Protein AF-A0A0F8ZH92-F1 (afdb_monomer_lite)

Secondary structure (DSSP, 8-state):
-HHHHHHHHHHHHHHHHHHHHHHHHHHHHHHHHHHHHHHHHHHHHH-TTHHHHHSSTTTS---HHHHHHHHTTGGGHHHHHHHHHH-HHHHHHHHTS-HHHHHHHHHHHHHHHHHHTTSPP-------------------PPPGGG--HHHHHHHHHHHHHHHHHHT--

Organism: NCBI:txid412755

pLDDT: mean 74.9, std 16.6, range [36.5, 93.62]

Radius of gyration: 34.04 Å; chains: 1; bounding box: 69×38×115 Å

Foldseek 3Di:
DVVVVVVVVVVVVVVVVVVVVVVVVVVVVVVLVVQVVVLQVVLCVVDVCQCVLLVPPLLDLPAVLLVVLLSVVRSCSSVLSNVSSVPSVVSVVLSPDDSVVNNVVSVVVSVVCVVCVVPPPPPPPPDDPPDDPDDDDDDPDPDPVPDDPVRVVVVVVVVVVVVVVVPPD

Structure (mmCIF, N/CA/C/O backbone):
data_AF-A0A0F8ZH92-F1
#
_entry.id   AF-A0A0F8ZH92-F1
#
loop_
_atom_site.group_PDB
_atom_site.id
_atom_site.type_symbol
_atom_site.label_atom_id
_atom_site.label_alt_id
_atom_site.label_comp_id
_atom_site.label_asym_id
_atom_site.label_entity_id
_atom_site.label_seq_id
_atom_site.pdbx_PDB_ins_code
_atom_site.Cartn_x
_atom_site.Cartn_y
_atom_site.Cartn_z
_atom_site.occupancy
_atom_site.B_iso_or_equiv
_atom_site.auth_seq_id
_atom_site.auth_comp_id
_atom_site.auth_asym_id
_atom_site.auth_atom_id
_atom_site.pdbx_PDB_model_num
ATOM 1 N N . THR A 1 1 ? 21.698 4.704 -51.070 1.00 74.00 1 THR A N 1
ATOM 2 C CA . THR A 1 1 ? 22.747 4.037 -50.263 1.00 74.00 1 THR A CA 1
ATOM 3 C C . THR A 1 1 ? 22.903 4.680 -48.894 1.00 74.00 1 THR A C 1
ATOM 5 O O . THR A 1 1 ? 22.984 3.946 -47.923 1.00 74.00 1 THR A O 1
ATOM 8 N N . GLU A 1 2 ? 22.841 6.009 -48.765 1.00 77.06 2 GLU A N 1
ATOM 9 C CA . GLU A 1 2 ? 22.907 6.699 -47.459 1.00 77.06 2 GLU A CA 1
ATOM 10 C C . GLU A 1 2 ? 21.725 6.419 -46.510 1.00 77.06 2 GLU A C 1
ATOM 12 O O . GLU A 1 2 ? 21.900 6.373 -45.295 1.00 77.06 2 GLU A O 1
ATOM 17 N N . GLU A 1 3 ? 20.521 6.211 -47.044 1.00 81.38 3 GLU A N 1
ATOM 18 C CA . GLU A 1 3 ? 19.312 5.965 -46.242 1.00 81.38 3 GLU A CA 1
ATOM 19 C C . GLU A 1 3 ? 19.344 4.609 -45.515 1.00 81.38 3 GLU A C 1
ATOM 21 O O . GLU A 1 3 ? 18.985 4.520 -44.343 1.00 81.38 3 GLU A O 1
ATOM 26 N N . TYR A 1 4 ? 19.871 3.573 -46.175 1.00 80.25 4 TYR A N 1
ATOM 27 C CA . TYR A 1 4 ? 20.037 2.236 -45.600 1.00 80.25 4 TYR A CA 1
ATOM 28 C C . TYR A 1 4 ? 21.033 2.239 -44.428 1.00 80.25 4 TYR A C 1
ATOM 30 O O . TYR A 1 4 ? 20.752 1.688 -43.368 1.00 80.25 4 TYR A O 1
ATOM 38 N N . VAL A 1 5 ? 22.159 2.946 -44.579 1.00 86.38 5 VAL A N 1
ATOM 39 C CA . VAL A 1 5 ? 23.176 3.074 -43.521 1.00 86.38 5 VAL A CA 1
ATOM 40 C C . VAL A 1 5 ? 22.614 3.812 -42.301 1.00 86.38 5 VAL A C 1
ATOM 42 O O . VAL A 1 5 ? 22.835 3.394 -41.166 1.00 86.38 5 VAL A O 1
ATOM 45 N N . LYS A 1 6 ? 21.829 4.878 -42.511 1.00 89.12 6 LYS A N 1
ATOM 46 C CA . LYS A 1 6 ? 21.139 5.583 -41.417 1.00 89.12 6 LYS A CA 1
ATOM 47 C C . LYS A 1 6 ? 20.132 4.682 -40.697 1.00 89.12 6 LYS A C 1
ATOM 49 O O . LYS A 1 6 ? 20.045 4.743 -39.472 1.00 89.12 6 LYS A O 1
ATOM 54 N N . ALA A 1 7 ? 19.402 3.843 -41.432 1.00 85.88 7 ALA A N 1
ATOM 55 C CA . ALA A 1 7 ? 18.435 2.912 -40.855 1.00 85.88 7 ALA A CA 1
ATOM 56 C C . ALA A 1 7 ? 19.104 1.827 -39.990 1.00 85.88 7 ALA A C 1
ATOM 58 O O . ALA A 1 7 ? 18.619 1.533 -38.897 1.00 85.88 7 ALA A O 1
ATOM 59 N N . GLU A 1 8 ? 20.240 1.276 -40.425 1.00 82.75 8 GLU A N 1
ATOM 60 C CA . GLU A 1 8 ? 20.977 0.248 -39.678 1.00 82.75 8 GLU A CA 1
ATOM 61 C C . GLU A 1 8 ? 21.596 0.806 -38.384 1.00 82.75 8 GLU A C 1
ATOM 63 O O . GLU A 1 8 ? 21.467 0.206 -37.313 1.00 82.75 8 GLU A O 1
ATOM 68 N N . VAL A 1 9 ? 22.164 2.017 -38.443 1.00 87.31 9 VAL A N 1
ATOM 69 C CA . VAL A 1 9 ? 22.663 2.736 -37.257 1.00 87.31 9 VAL A CA 1
ATOM 70 C C . V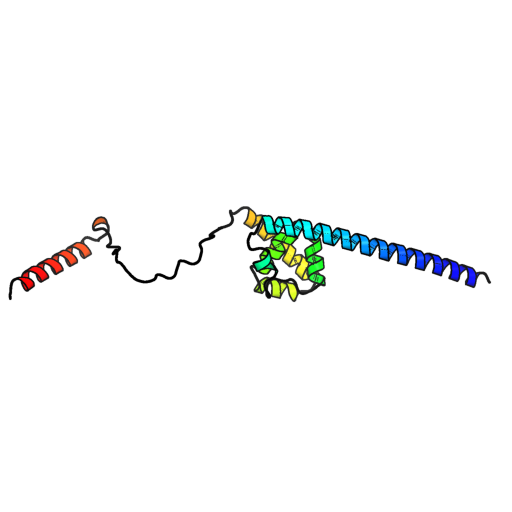AL A 1 9 ? 21.522 3.057 -36.284 1.00 87.31 9 VAL A C 1
ATOM 72 O O . VAL A 1 9 ? 21.656 2.831 -35.080 1.00 87.31 9 VAL A O 1
ATOM 75 N N . ALA A 1 10 ? 20.373 3.526 -36.782 1.00 88.75 10 ALA A N 1
ATOM 76 C CA . ALA A 1 10 ? 19.201 3.803 -35.951 1.00 88.75 10 ALA A CA 1
ATOM 77 C C . ALA A 1 10 ? 18.654 2.536 -35.268 1.00 88.75 10 ALA A C 1
ATOM 79 O O . ALA A 1 10 ? 18.293 2.580 -34.090 1.00 88.75 10 ALA A O 1
ATOM 80 N N . ALA A 1 11 ? 18.637 1.398 -35.968 1.00 86.50 11 ALA A N 1
ATOM 81 C CA . ALA A 1 11 ? 18.234 0.113 -35.400 1.00 86.50 11 ALA A CA 1
ATOM 82 C C . ALA A 1 11 ? 19.194 -0.357 -34.294 1.00 86.50 11 ALA A C 1
ATOM 84 O O . ALA A 1 11 ? 18.741 -0.819 -33.244 1.00 86.50 11 ALA A O 1
ATOM 85 N N . GLY A 1 12 ? 20.506 -0.182 -34.488 1.00 88.44 12 GLY A N 1
ATOM 86 C CA . GLY A 1 12 ? 21.520 -0.474 -33.470 1.00 88.44 12 GLY A CA 1
ATOM 87 C C . GLY A 1 12 ? 21.351 0.372 -32.204 1.00 88.44 12 GLY A C 1
ATOM 88 O O . GLY A 1 12 ? 21.352 -0.167 -31.097 1.00 88.44 12 GLY A O 1
ATOM 89 N N . ILE A 1 13 ? 21.120 1.680 -32.362 1.00 90.69 13 ILE A N 1
ATOM 90 C CA . ILE A 1 13 ? 20.853 2.601 -31.245 1.00 90.69 13 ILE A CA 1
ATOM 91 C C . ILE A 1 13 ? 19.569 2.204 -30.512 1.00 90.69 13 ILE A C 1
ATOM 93 O O . ILE A 1 13 ? 19.571 2.103 -29.286 1.00 90.69 13 ILE A O 1
ATOM 97 N N . LYS A 1 14 ? 18.483 1.925 -31.244 1.00 90.94 14 LYS A N 1
ATOM 98 C CA . LYS A 1 14 ? 17.203 1.515 -30.654 1.00 90.94 14 LYS A CA 1
ATOM 99 C C . LYS A 1 14 ? 17.348 0.235 -29.827 1.00 90.94 14 LYS A C 1
ATOM 101 O O . LYS A 1 14 ? 16.922 0.210 -28.678 1.00 90.94 14 LYS A O 1
ATOM 106 N N . LYS A 1 15 ? 18.025 -0.782 -30.369 1.00 91.75 15 LYS A N 1
ATOM 107 C CA . LYS A 1 15 ? 18.292 -2.047 -29.668 1.00 91.75 15 LYS A CA 1
ATOM 108 C C . LYS A 1 15 ? 19.146 -1.844 -28.408 1.00 91.75 15 LYS A C 1
ATOM 110 O O . LYS A 1 15 ? 18.905 -2.491 -27.391 1.00 91.75 15 LYS A O 1
ATOM 115 N N . GLY A 1 16 ? 20.122 -0.933 -28.456 1.00 88.31 16 GLY A N 1
ATOM 116 C CA . GLY A 1 16 ? 20.922 -0.547 -27.290 1.00 88.31 16 GLY A CA 1
ATOM 117 C C . GLY A 1 16 ? 20.089 0.131 -26.196 1.00 88.31 16 GLY A C 1
ATOM 118 O O . GLY A 1 16 ? 20.179 -0.250 -25.031 1.00 88.31 16 GLY A O 1
ATOM 119 N N . ILE A 1 17 ? 19.228 1.084 -26.571 1.00 88.81 17 ILE A N 1
ATOM 120 C CA . ILE A 1 17 ? 18.315 1.775 -25.645 1.00 88.81 17 ILE A CA 1
ATOM 121 C C . ILE A 1 17 ? 17.328 0.787 -25.009 1.00 88.81 17 ILE A C 1
ATOM 123 O O . ILE A 1 17 ? 17.121 0.832 -23.798 1.00 88.81 17 ILE A O 1
ATOM 127 N N . GLU A 1 18 ? 16.761 -0.133 -25.792 1.00 86.88 18 GLU A N 1
ATOM 128 C CA . GLU A 1 18 ? 15.865 -1.185 -25.294 1.00 86.88 18 GLU A CA 1
ATOM 129 C C . GLU A 1 18 ? 16.566 -2.080 -24.259 1.00 86.88 18 GLU A C 1
ATOM 131 O O . GLU A 1 18 ? 16.000 -2.356 -23.201 1.00 86.88 18 GLU A O 1
ATOM 136 N N . GLY A 1 19 ? 17.818 -2.478 -24.512 1.00 86.50 19 GLY A N 1
ATOM 137 C CA . GLY A 1 19 ? 18.622 -3.247 -23.558 1.00 86.50 19 GLY A CA 1
ATOM 138 C C . GLY A 1 19 ? 18.860 -2.501 -22.242 1.00 86.50 19 GLY A C 1
ATOM 139 O O . GLY A 1 19 ? 18.619 -3.053 -21.168 1.00 86.50 19 GLY A O 1
ATOM 140 N N . ILE A 1 20 ? 19.248 -1.223 -22.327 1.00 88.94 20 ILE A N 1
ATOM 141 C CA . ILE A 1 20 ? 19.445 -0.348 -21.159 1.00 88.94 20 ILE A CA 1
ATOM 142 C C . ILE A 1 20 ? 18.135 -0.181 -20.377 1.00 88.94 20 ILE A C 1
ATOM 144 O O . ILE A 1 20 ? 18.126 -0.213 -19.147 1.00 88.94 20 ILE A O 1
ATOM 148 N N . GLN A 1 21 ? 17.007 -0.032 -21.071 1.00 86.12 21 GLN A N 1
ATOM 149 C CA . GLN A 1 21 ? 15.700 0.121 -20.441 1.00 86.12 21 GLN A CA 1
ATOM 150 C C . GLN A 1 21 ? 15.261 -1.157 -19.712 1.00 86.12 21 GLN A C 1
ATOM 152 O O . GLN A 1 21 ? 14.754 -1.076 -18.591 1.00 86.12 21 GLN A O 1
ATOM 157 N N . ILE A 1 22 ? 15.487 -2.334 -20.305 1.00 88.81 22 ILE A N 1
ATOM 158 C CA . ILE A 1 22 ? 15.200 -3.624 -19.664 1.00 88.81 22 ILE A CA 1
ATOM 159 C C . ILE A 1 22 ? 16.057 -3.791 -18.407 1.00 88.81 22 ILE A C 1
ATOM 161 O O . ILE A 1 22 ? 15.519 -4.118 -17.349 1.00 88.81 22 ILE A O 1
ATOM 165 N N . GLU A 1 23 ? 17.361 -3.532 -18.487 1.00 86.81 23 GLU A N 1
ATOM 166 C CA . GLU A 1 23 ? 18.269 -3.656 -17.344 1.00 86.81 23 GLU A CA 1
ATOM 167 C C . GLU A 1 23 ? 17.894 -2.702 -16.205 1.00 86.81 23 GLU A C 1
ATOM 169 O O . GLU A 1 23 ? 17.714 -3.138 -15.065 1.00 86.81 23 GLU A O 1
ATOM 174 N N . ASN A 1 24 ? 17.647 -1.428 -16.525 1.00 86.50 24 ASN A N 1
ATOM 175 C CA . ASN A 1 24 ? 17.174 -0.451 -15.547 1.00 86.50 24 ASN A CA 1
ATOM 176 C C . ASN A 1 24 ? 15.839 -0.870 -14.919 1.00 86.50 24 ASN A C 1
ATOM 178 O O . ASN A 1 24 ? 15.667 -0.730 -13.709 1.00 86.50 24 ASN A O 1
ATOM 182 N N . SER A 1 25 ? 14.901 -1.419 -15.696 1.00 84.62 25 SER A N 1
ATOM 183 C CA . SER A 1 25 ? 13.603 -1.866 -15.171 1.00 84.62 25 SER A CA 1
ATOM 184 C C . SER A 1 25 ? 13.714 -3.080 -14.242 1.00 84.62 25 SER A C 1
ATOM 186 O O . SER A 1 25 ? 12.978 -3.158 -13.258 1.00 84.62 25 SER 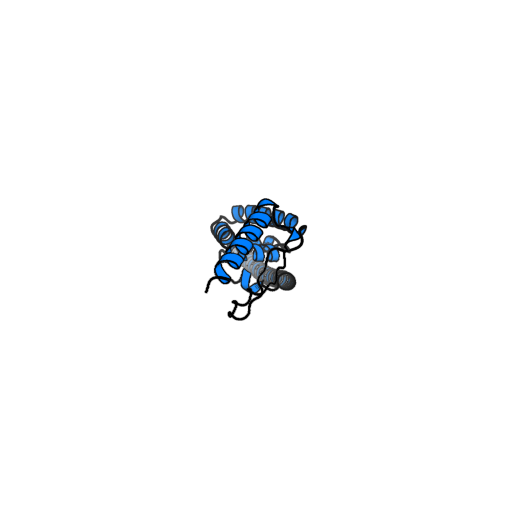A O 1
ATOM 188 N N . ARG A 1 26 ? 14.651 -4.002 -14.515 1.00 84.75 26 ARG A N 1
ATOM 189 C CA . ARG A 1 26 ? 14.935 -5.163 -13.658 1.00 84.75 26 ARG A CA 1
ATOM 190 C C . ARG A 1 26 ? 15.574 -4.734 -12.348 1.00 84.75 26 ARG A C 1
ATOM 192 O O . ARG A 1 26 ? 15.112 -5.152 -11.293 1.00 84.75 26 ARG A O 1
ATOM 199 N N . LYS A 1 27 ? 16.583 -3.864 -12.422 1.00 84.44 27 LYS A N 1
ATOM 200 C CA . LYS A 1 27 ? 17.245 -3.305 -11.241 1.00 84.44 27 LYS A CA 1
ATOM 201 C C . LYS A 1 27 ? 16.266 -2.511 -10.377 1.00 84.44 27 LYS A C 1
ATOM 203 O O . LYS A 1 27 ? 16.151 -2.756 -9.185 1.00 84.44 27 LYS A O 1
ATOM 208 N N . THR A 1 28 ? 15.461 -1.652 -11.003 1.00 82.50 28 THR A N 1
ATOM 209 C CA . THR A 1 28 ? 14.413 -0.899 -10.299 1.00 82.50 28 THR A CA 1
ATOM 210 C C . THR A 1 28 ? 13.418 -1.833 -9.606 1.00 82.50 28 THR A C 1
ATOM 212 O O . THR A 1 28 ? 13.052 -1.581 -8.464 1.00 82.50 28 THR A O 1
ATOM 215 N N . GLN A 1 29 ? 13.000 -2.927 -10.253 1.00 78.12 29 GLN A N 1
ATOM 216 C CA . GLN A 1 29 ? 12.115 -3.911 -9.623 1.00 78.12 29 GLN A CA 1
ATOM 217 C C . GLN A 1 29 ? 12.774 -4.643 -8.451 1.00 78.12 29 GLN A C 1
ATOM 219 O O . GLN A 1 29 ? 12.117 -4.818 -7.427 1.00 78.12 29 GLN A O 1
ATOM 224 N N . SER A 1 30 ? 14.044 -5.056 -8.561 1.00 79.25 30 SER A N 1
ATOM 225 C CA . SER A 1 30 ? 14.724 -5.732 -7.447 1.00 79.25 30 SER A CA 1
ATOM 226 C C . SER A 1 30 ? 14.909 -4.802 -6.254 1.00 79.25 30 SER A C 1
ATOM 228 O O . SER A 1 30 ? 14.646 -5.201 -5.124 1.00 79.25 30 SER A O 1
ATOM 230 N N . ASP A 1 31 ? 15.297 -3.551 -6.507 1.00 83.12 31 ASP A N 1
ATOM 231 C CA . ASP A 1 31 ? 15.489 -2.546 -5.461 1.00 83.12 31 ASP A CA 1
ATOM 232 C C . ASP A 1 31 ? 14.155 -2.213 -4.772 1.00 83.12 31 ASP A C 1
ATOM 234 O O . ASP A 1 31 ? 14.088 -2.114 -3.547 1.00 83.12 31 ASP A O 1
ATOM 238 N N . GLN A 1 32 ? 13.063 -2.111 -5.538 1.00 77.44 32 GLN A N 1
ATOM 239 C CA . GLN A 1 32 ? 11.715 -1.903 -4.996 1.00 77.44 32 GLN A CA 1
ATOM 240 C C . GLN A 1 32 ? 11.209 -3.101 -4.188 1.00 77.44 32 GLN A C 1
ATOM 242 O O . GLN A 1 32 ? 10.562 -2.903 -3.158 1.00 77.44 32 GLN A O 1
ATOM 247 N N . ALA A 1 33 ? 11.495 -4.330 -4.620 1.00 77.94 33 ALA A N 1
ATOM 248 C CA . ALA A 1 33 ? 11.129 -5.534 -3.880 1.00 77.94 33 ALA A CA 1
ATOM 249 C C . ALA A 1 33 ? 11.885 -5.616 -2.547 1.00 77.94 33 ALA A C 1
ATOM 251 O O . ALA A 1 33 ? 11.257 -5.795 -1.505 1.00 77.94 33 ALA A O 1
ATOM 252 N N . ALA A 1 34 ? 13.201 -5.381 -2.563 1.00 81.88 34 ALA A N 1
ATOM 253 C CA . ALA A 1 34 ? 14.019 -5.347 -1.353 1.00 81.88 34 ALA A CA 1
ATOM 254 C C . ALA A 1 34 ? 13.562 -4.242 -0.385 1.00 81.88 34 ALA A C 1
ATOM 256 O O . ALA A 1 34 ? 13.406 -4.482 0.810 1.00 81.88 34 ALA A O 1
ATOM 257 N N . ALA A 1 35 ? 13.273 -3.041 -0.897 1.00 82.06 35 ALA A N 1
ATOM 258 C CA . ALA A 1 35 ? 12.741 -1.951 -0.081 1.00 82.06 35 ALA A CA 1
ATOM 259 C C . ALA A 1 35 ? 11.369 -2.297 0.521 1.00 82.06 35 ALA A C 1
ATOM 261 O O . ALA A 1 35 ? 11.113 -1.995 1.687 1.00 82.06 35 ALA A O 1
ATOM 262 N N . SER A 1 36 ? 10.500 -2.955 -0.251 1.00 80.56 36 SER A N 1
ATOM 263 C CA . SER A 1 36 ? 9.189 -3.400 0.230 1.00 80.56 36 SER A CA 1
ATOM 264 C C . SER A 1 36 ? 9.333 -4.427 1.349 1.00 80.56 36 SER A C 1
ATOM 266 O O . SER A 1 36 ? 8.646 -4.318 2.359 1.00 80.56 36 SER A O 1
ATOM 268 N N . GLU A 1 37 ? 10.253 -5.382 1.209 1.00 84.81 37 GLU A N 1
ATOM 269 C CA . GLU A 1 37 ? 10.507 -6.414 2.214 1.00 84.81 37 GLU A CA 1
ATOM 270 C C . GLU A 1 37 ? 10.959 -5.817 3.551 1.00 84.81 37 GLU A C 1
ATOM 272 O O . GLU A 1 37 ? 10.394 -6.154 4.588 1.00 84.81 37 GLU A O 1
ATOM 277 N N . VAL A 1 38 ? 11.868 -4.837 3.526 1.00 88.69 38 VAL A N 1
ATOM 278 C CA . VAL A 1 38 ? 12.298 -4.110 4.734 1.00 88.69 38 VAL A CA 1
ATOM 279 C C . VAL A 1 38 ? 11.126 -3.408 5.428 1.00 88.69 38 VAL A C 1
ATOM 281 O O . VAL A 1 38 ? 11.050 -3.380 6.655 1.00 88.69 38 VAL A O 1
ATOM 284 N N . VAL A 1 39 ? 10.200 -2.821 4.667 1.00 86.94 39 VAL A N 1
ATOM 285 C CA . VAL A 1 39 ? 9.022 -2.155 5.246 1.00 86.94 39 VAL A CA 1
ATOM 286 C C . VAL A 1 39 ? 8.039 -3.167 5.839 1.00 86.94 39 VAL A C 1
ATOM 288 O O . VAL A 1 39 ? 7.449 -2.896 6.885 1.00 86.94 39 VAL A O 1
ATOM 291 N N . LEU A 1 40 ? 7.868 -4.330 5.204 1.00 85.56 40 LEU A N 1
ATOM 292 C CA . LEU A 1 40 ? 7.029 -5.408 5.736 1.00 85.56 40 LEU A CA 1
ATOM 293 C C . LEU A 1 40 ? 7.617 -5.997 7.020 1.00 85.56 40 LEU A C 1
ATOM 295 O O . LEU A 1 40 ? 6.868 -6.245 7.958 1.00 85.56 40 LEU A O 1
ATOM 299 N N . ASP A 1 41 ? 8.935 -6.169 7.087 1.00 86.88 41 ASP A N 1
ATOM 300 C CA . ASP A 1 41 ? 9.616 -6.675 8.281 1.00 86.88 41 ASP A CA 1
ATOM 301 C C . ASP A 1 41 ? 9.396 -5.745 9.483 1.00 86.88 41 ASP A C 1
ATOM 303 O O . ASP A 1 41 ? 8.859 -6.166 10.507 1.00 86.88 41 ASP A O 1
ATOM 307 N N . LYS A 1 42 ? 9.611 -4.434 9.298 1.00 87.75 42 LYS A N 1
ATOM 308 C CA . LYS A 1 42 ? 9.287 -3.414 10.313 1.00 87.75 42 LYS A CA 1
ATOM 309 C C . LYS A 1 42 ? 7.820 -3.448 10.750 1.00 87.75 42 LYS A C 1
ATOM 311 O O . LYS A 1 42 ? 7.499 -3.156 11.902 1.00 87.75 42 LYS A O 1
ATOM 316 N N . ALA A 1 43 ? 6.903 -3.746 9.830 1.00 84.88 43 ALA A N 1
ATOM 317 C CA . ALA A 1 43 ? 5.482 -3.833 10.147 1.00 84.88 43 ALA A CA 1
ATOM 318 C C . ALA A 1 43 ? 5.155 -5.085 10.976 1.00 84.88 43 ALA A C 1
ATOM 320 O O . ALA A 1 43 ? 4.345 -4.993 11.895 1.00 84.88 43 ALA A O 1
ATOM 321 N N . ARG A 1 44 ? 5.821 -6.215 10.713 1.00 86.00 44 ARG A N 1
ATOM 322 C CA . ARG A 1 44 ? 5.724 -7.440 11.525 1.00 86.00 44 ARG A CA 1
ATOM 323 C C . ARG A 1 44 ? 6.304 -7.257 12.921 1.00 86.00 44 ARG A C 1
ATOM 325 O O . ARG A 1 44 ? 5.712 -7.721 13.886 1.00 86.00 44 ARG A O 1
ATOM 332 N N . GLU A 1 45 ? 7.410 -6.526 13.049 1.00 88.75 45 GLU A N 1
ATOM 333 C CA . GLU A 1 45 ? 7.954 -6.151 14.361 1.00 88.75 45 GLU A CA 1
ATOM 334 C C . GLU A 1 45 ? 6.974 -5.271 15.159 1.00 88.75 45 GLU A C 1
ATOM 336 O O . GLU A 1 45 ? 6.925 -5.326 16.389 1.00 88.75 45 GLU A O 1
ATOM 341 N N . LYS A 1 46 ? 6.179 -4.447 14.464 1.00 86.50 46 LYS A N 1
ATOM 342 C CA . LYS A 1 46 ? 5.204 -3.533 15.074 1.00 86.50 46 LYS A CA 1
ATOM 343 C C . LYS A 1 46 ? 3.865 -4.203 15.407 1.00 86.50 46 LYS A C 1
ATOM 345 O O . LYS A 1 46 ? 3.241 -3.829 16.404 1.00 86.50 46 LYS A O 1
ATOM 350 N N . TYR A 1 47 ? 3.415 -5.148 14.586 1.00 83.81 47 TYR A N 1
ATOM 351 C CA . TYR A 1 47 ? 2.117 -5.813 14.694 1.00 83.81 47 TYR A CA 1
ATOM 352 C C . TYR A 1 47 ? 2.300 -7.338 14.719 1.00 83.81 47 TYR A C 1
ATOM 354 O O . TYR A 1 47 ? 2.564 -7.955 13.691 1.00 83.81 47 TYR A O 1
ATOM 362 N N . ASP A 1 48 ? 2.106 -7.959 15.889 1.00 85.19 48 ASP A N 1
ATOM 363 C CA . ASP A 1 48 ? 2.268 -9.413 16.080 1.00 85.19 48 ASP A CA 1
ATOM 364 C C . ASP A 1 48 ? 1.322 -10.250 15.186 1.00 85.19 48 ASP A C 1
ATOM 366 O O . ASP A 1 48 ? 1.619 -11.390 14.837 1.00 85.19 48 ASP A O 1
ATOM 370 N N . ASP A 1 49 ? 0.167 -9.690 14.819 1.00 83.69 49 ASP A N 1
ATOM 371 C CA . ASP A 1 49 ? -0.865 -10.296 13.975 1.00 83.69 49 ASP A CA 1
ATOM 372 C C . ASP A 1 49 ? -0.799 -9.83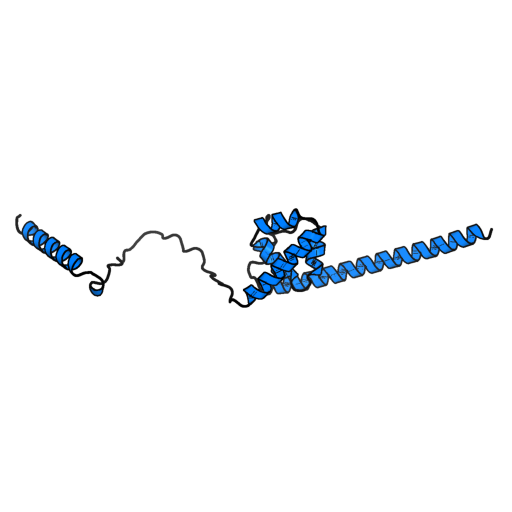1 12.508 1.00 83.69 49 ASP A C 1
ATOM 374 O O . ASP A 1 49 ? -1.727 -10.096 11.740 1.00 83.69 49 ASP A O 1
ATOM 378 N N . PHE A 1 50 ? 0.287 -9.160 12.097 1.00 84.31 50 PHE A N 1
ATOM 379 C CA . PHE A 1 50 ? 0.410 -8.522 10.783 1.00 84.31 50 PHE A CA 1
ATOM 380 C C . PHE A 1 50 ? 0.065 -9.458 9.626 1.00 84.31 50 PHE A C 1
ATOM 382 O O . PHE A 1 50 ? -0.837 -9.158 8.844 1.00 84.31 50 PHE A O 1
ATOM 389 N N . ASP A 1 51 ? 0.751 -10.600 9.515 1.00 84.62 51 ASP A N 1
ATOM 390 C CA . ASP A 1 51 ? 0.540 -11.519 8.398 1.00 84.62 51 ASP A CA 1
ATOM 391 C C . ASP A 1 51 ? -0.889 -12.089 8.401 1.00 84.62 51 ASP A C 1
ATOM 393 O O . ASP A 1 51 ? -1.508 -12.211 7.345 1.00 84.62 51 ASP A O 1
ATOM 397 N N . ALA A 1 52 ? -1.458 -12.362 9.579 1.00 84.00 52 ALA A N 1
ATOM 398 C CA . ALA A 1 52 ? -2.829 -12.856 9.695 1.00 84.00 52 ALA A CA 1
ATOM 399 C C . ALA A 1 52 ? -3.862 -11.812 9.242 1.00 84.00 52 ALA A C 1
ATOM 401 O O . ALA A 1 52 ? -4.854 -12.163 8.607 1.00 84.00 52 ALA A O 1
ATOM 402 N N . VAL A 1 53 ? -3.624 -10.533 9.542 1.00 83.38 53 VAL A N 1
ATOM 403 C CA . VAL A 1 53 ? -4.517 -9.419 9.200 1.00 83.38 53 VAL A CA 1
ATOM 404 C C . VAL A 1 53 ? -4.382 -9.018 7.728 1.00 83.38 53 VAL A C 1
ATOM 406 O O . VAL A 1 53 ? -5.387 -8.826 7.043 1.00 83.38 53 VAL A O 1
ATOM 409 N N . VAL A 1 54 ? -3.155 -8.916 7.216 1.00 82.75 54 VAL A N 1
ATOM 410 C CA . VAL A 1 54 ? -2.872 -8.456 5.847 1.00 82.75 54 VAL A CA 1
ATOM 411 C C . VAL A 1 54 ? -3.163 -9.535 4.811 1.00 82.75 54 VAL A C 1
ATOM 413 O O . VAL A 1 54 ? -3.794 -9.242 3.796 1.00 82.75 54 VAL A O 1
ATOM 416 N N . PHE A 1 55 ? -2.752 -10.781 5.064 1.00 78.75 55 PHE A N 1
ATOM 417 C CA . PHE A 1 55 ? -2.955 -11.897 4.133 1.00 78.75 55 PHE A CA 1
ATOM 418 C C . PHE A 1 55 ? -4.281 -12.637 4.347 1.00 78.75 55 PHE A C 1
ATOM 420 O O . PHE A 1 55 ? -4.546 -13.638 3.678 1.00 78.75 55 PHE A O 1
ATOM 427 N N . ALA A 1 56 ? -5.160 -12.135 5.220 1.00 75.56 56 ALA A N 1
ATOM 428 C CA . ALA A 1 56 ? -6.549 -12.574 5.235 1.00 75.56 56 ALA A CA 1
ATOM 429 C C . ALA A 1 56 ? -7.198 -12.332 3.862 1.00 75.56 56 ALA A C 1
ATOM 431 O O . ALA A 1 56 ? -6.950 -11.320 3.205 1.00 75.56 56 ALA A O 1
ATOM 432 N N . SER A 1 57 ? -8.112 -13.221 3.457 1.00 61.16 57 SER A N 1
ATOM 433 C CA . SER A 1 57 ? -8.800 -13.167 2.152 1.00 61.16 57 SER A CA 1
ATOM 434 C C . SER A 1 57 ? -9.504 -11.832 1.852 1.00 61.16 57 SER A C 1
ATOM 436 O O . SER A 1 57 ? -9.870 -11.581 0.706 1.00 61.16 57 SER A O 1
ATOM 438 N N . THR A 1 58 ? -9.731 -10.990 2.862 1.00 61.34 58 THR A N 1
ATOM 439 C CA . THR A 1 58 ? -10.400 -9.689 2.753 1.00 61.34 58 THR A CA 1
ATOM 440 C C . THR A 1 58 ? -9.468 -8.484 2.926 1.00 61.34 58 THR A C 1
ATOM 442 O O . THR A 1 58 ? -9.913 -7.354 2.737 1.00 61.34 58 THR A O 1
ATOM 445 N N . GLY A 1 59 ? -8.210 -8.706 3.319 1.00 57.56 59 GLY A N 1
ATOM 446 C CA . GLY A 1 59 ? -7.240 -7.657 3.645 1.00 57.56 59 GLY A CA 1
ATOM 447 C C . GLY A 1 59 ? -6.328 -7.244 2.493 1.00 57.56 59 GLY A C 1
ATOM 448 O O . GLY A 1 59 ? -5.807 -6.130 2.486 1.00 57.56 59 GLY A O 1
ATOM 449 N N . VAL A 1 60 ? -6.183 -8.110 1.490 1.00 68.94 60 VAL A N 1
ATOM 450 C CA . VAL A 1 60 ? -5.213 -7.935 0.405 1.00 68.94 60 VAL A CA 1
ATOM 451 C C . VAL A 1 60 ? -5.674 -6.881 -0.608 1.00 68.94 60 VAL A C 1
ATOM 453 O O . VAL A 1 60 ? -6.811 -6.893 -1.089 1.00 68.94 60 VAL A O 1
ATOM 456 N N . VAL A 1 61 ? -4.756 -5.986 -0.984 1.00 66.56 61 VAL A N 1
ATOM 457 C CA . VAL A 1 61 ? -4.890 -5.165 -2.194 1.00 66.56 61 VAL A CA 1
ATOM 458 C C . VAL A 1 61 ? -4.759 -6.085 -3.399 1.00 66.56 61 VAL A C 1
ATOM 460 O O . VAL A 1 61 ? -3.665 -6.537 -3.725 1.00 66.56 61 VAL A O 1
ATOM 463 N N . THR A 1 62 ? -5.876 -6.413 -4.039 1.00 67.12 62 THR A N 1
ATOM 464 C CA . THR A 1 62 ? -5.895 -7.345 -5.176 1.00 67.12 62 THR A CA 1
ATOM 465 C C . THR A 1 62 ? -5.643 -6.646 -6.506 1.00 67.12 62 THR A C 1
ATOM 467 O O . THR A 1 62 ? -5.259 -7.288 -7.481 1.00 67.12 62 THR A O 1
ATOM 470 N N . ASN A 1 63 ? -5.843 -5.328 -6.559 1.00 78.75 63 ASN A N 1
ATOM 471 C CA . ASN A 1 63 ? -5.653 -4.543 -7.768 1.00 78.75 63 ASN A CA 1
ATOM 472 C C . ASN A 1 63 ? -4.171 -4.127 -7.926 1.00 78.75 63 ASN A C 1
ATOM 474 O O . ASN A 1 63 ? -3.660 -3.379 -7.085 1.00 78.75 63 ASN A O 1
ATOM 478 N N . PRO A 1 64 ? -3.477 -4.551 -9.001 1.00 79.62 64 PRO A N 1
ATOM 479 C CA . PRO A 1 64 ? -2.047 -4.291 -9.184 1.00 79.62 64 PRO A CA 1
ATOM 480 C C . PRO A 1 64 ? -1.712 -2.799 -9.326 1.00 79.62 64 PRO A C 1
ATOM 482 O O . PRO A 1 64 ? -0.656 -2.357 -8.875 1.00 79.62 64 PRO A O 1
ATOM 485 N N . GLU A 1 65 ? -2.615 -1.999 -9.897 1.00 83.81 65 GLU A N 1
ATOM 486 C CA . GLU A 1 65 ? -2.418 -0.550 -10.030 1.00 83.81 65 GLU A CA 1
ATOM 487 C C . GLU A 1 65 ? -2.446 0.137 -8.659 1.00 83.81 65 GLU A C 1
ATOM 489 O O . GLU A 1 65 ? -1.672 1.053 -8.386 1.00 83.81 65 GLU A O 1
ATOM 494 N N . ILE A 1 66 ? -3.305 -0.343 -7.759 1.00 85.38 66 ILE A N 1
ATOM 495 C CA . ILE A 1 66 ? -3.425 0.184 -6.397 1.00 85.38 66 ILE A CA 1
ATOM 496 C C . ILE A 1 66 ? -2.247 -0.277 -5.546 1.00 85.38 66 ILE A C 1
ATOM 498 O O . ILE A 1 66 ? -1.731 0.507 -4.752 1.00 85.38 66 ILE A O 1
ATOM 502 N N . LEU A 1 67 ? -1.763 -1.504 -5.750 1.00 84.56 67 LEU A N 1
ATOM 503 C CA . LEU A 1 67 ? -0.545 -1.979 -5.101 1.00 84.56 67 LEU A CA 1
ATOM 504 C C . LEU A 1 67 ? 0.653 -1.087 -5.456 1.00 84.56 67 LEU A C 1
ATOM 506 O O . LEU A 1 67 ? 1.426 -0.721 -4.574 1.00 84.56 67 LEU A O 1
ATOM 510 N N . LYS A 1 68 ? 0.761 -0.653 -6.717 1.00 86.12 68 LYS A N 1
ATOM 511 C CA . LYS A 1 68 ? 1.793 0.303 -7.137 1.00 86.12 68 LYS A CA 1
ATOM 512 C C . LYS A 1 68 ? 1.651 1.647 -6.426 1.00 86.12 68 LYS A C 1
ATOM 514 O O . LYS A 1 68 ? 2.642 2.181 -5.938 1.00 86.12 68 LYS A O 1
ATOM 519 N N . VAL A 1 69 ? 0.434 2.185 -6.314 1.00 89.19 69 VAL A N 1
ATOM 520 C CA . VAL A 1 69 ? 0.181 3.412 -5.532 1.00 89.19 69 VAL A CA 1
ATOM 521 C C . VAL A 1 69 ? 0.611 3.217 -4.078 1.00 89.19 69 VAL A C 1
ATOM 523 O O . VAL A 1 69 ? 1.302 4.068 -3.522 1.00 89.19 69 VAL A O 1
ATOM 526 N N . LEU A 1 70 ? 0.271 2.082 -3.476 1.00 88.06 70 LEU A N 1
ATOM 527 C CA . LEU A 1 70 ? 0.643 1.756 -2.107 1.00 88.06 70 LEU A CA 1
ATOM 528 C C . LEU A 1 70 ? 2.169 1.693 -1.925 1.00 88.06 70 LEU A C 1
ATOM 530 O O . LEU A 1 70 ? 2.686 2.274 -0.973 1.00 88.06 70 LEU A O 1
ATOM 534 N N . GLN A 1 71 ? 2.901 1.098 -2.869 1.00 85.81 71 GLN A N 1
ATOM 535 C CA . GLN A 1 71 ? 4.370 1.069 -2.868 1.00 85.81 71 GLN A CA 1
ATOM 536 C C . GLN A 1 71 ? 4.987 2.475 -2.910 1.00 85.81 71 GLN A C 1
ATOM 538 O O . GLN A 1 71 ? 6.004 2.720 -2.263 1.00 85.81 71 GLN A O 1
ATOM 543 N N . THR A 1 72 ? 4.356 3.440 -3.594 1.00 86.75 72 THR A N 1
ATOM 544 C CA . THR A 1 72 ? 4.848 4.834 -3.597 1.00 86.75 72 THR A CA 1
ATOM 545 C C . THR A 1 72 ? 4.731 5.536 -2.240 1.00 86.75 72 THR A C 1
ATOM 547 O O . THR A 1 72 ? 5.332 6.591 -2.045 1.00 86.75 72 THR A O 1
ATOM 550 N N . THR A 1 73 ? 3.987 4.975 -1.277 1.00 85.62 73 THR A N 1
ATOM 551 C CA . THR A 1 73 ? 3.806 5.593 0.048 1.00 85.62 73 THR A CA 1
ATOM 552 C C . THR A 1 73 ? 5.002 5.416 0.992 1.00 85.62 73 THR A C 1
ATOM 554 O O . THR A 1 73 ? 5.049 6.105 2.023 1.00 85.62 73 THR A O 1
ATOM 557 N N . GLY A 1 74 ? 5.970 4.562 0.630 1.00 86.38 74 GLY A N 1
ATOM 558 C CA . GLY A 1 74 ? 7.223 4.345 1.362 1.00 86.38 74 GLY A CA 1
ATOM 559 C C . GLY A 1 74 ? 7.005 3.668 2.716 1.00 86.38 74 GLY A C 1
ATOM 560 O O . GLY A 1 74 ? 6.276 2.684 2.809 1.00 86.38 74 GLY A O 1
ATOM 561 N N . ASP A 1 75 ? 7.586 4.222 3.785 1.00 84.56 75 ASP A N 1
ATOM 562 C CA . ASP A 1 75 ? 7.506 3.664 5.149 1.00 84.56 75 ASP A CA 1
ATOM 563 C C . ASP A 1 75 ? 6.071 3.502 5.679 1.00 84.56 75 ASP A C 1
ATOM 565 O O . ASP A 1 75 ? 5.813 2.675 6.549 1.00 84.56 75 ASP A O 1
ATOM 569 N N . ALA A 1 76 ? 5.115 4.272 5.148 1.00 87.50 76 ALA A N 1
ATOM 570 C CA . ALA A 1 76 ? 3.710 4.171 5.540 1.00 87.50 76 ALA A CA 1
ATOM 571 C C . ALA A 1 76 ? 3.003 2.932 4.960 1.00 87.50 76 ALA A C 1
ATOM 573 O O . ALA A 1 76 ? 1.886 2.632 5.381 1.00 87.50 76 ALA A O 1
ATOM 574 N N . MET A 1 77 ? 3.625 2.223 4.011 1.00 88.44 77 MET A N 1
ATOM 575 C CA . MET A 1 77 ? 3.040 1.056 3.348 1.00 88.44 77 MET A CA 1
ATOM 576 C C . MET A 1 77 ? 2.643 -0.026 4.357 1.00 88.44 77 MET A C 1
ATOM 578 O O . MET A 1 77 ? 1.539 -0.553 4.263 1.00 88.44 77 MET A O 1
ATOM 582 N N . GLY A 1 78 ? 3.496 -0.322 5.344 1.00 87.38 78 GLY A N 1
ATOM 583 C CA . GLY A 1 78 ? 3.209 -1.326 6.373 1.00 87.38 78 GLY A CA 1
ATOM 584 C C . GLY A 1 78 ? 1.968 -0.987 7.205 1.00 87.38 78 GLY A C 1
ATOM 585 O O . GLY A 1 78 ? 1.056 -1.801 7.336 1.00 87.38 78 GLY A O 1
ATOM 586 N N . ASP A 1 79 ? 1.877 0.253 7.691 1.00 89.00 79 ASP A N 1
ATOM 587 C CA . ASP A 1 79 ? 0.728 0.723 8.476 1.00 89.00 79 ASP A CA 1
ATOM 588 C C . ASP A 1 79 ? -0.567 0.760 7.647 1.00 89.00 79 ASP A C 1
ATOM 590 O O . ASP A 1 79 ? -1.648 0.441 8.148 1.00 89.00 79 ASP A O 1
ATOM 594 N N . LEU A 1 80 ? -0.470 1.134 6.367 1.00 89.44 80 LEU A N 1
ATOM 595 C CA . LEU A 1 80 ? -1.604 1.139 5.445 1.00 89.44 80 LEU A CA 1
ATOM 596 C C . LEU A 1 80 ? -2.083 -0.281 5.123 1.00 89.44 80 LEU A C 1
ATOM 598 O O . LEU A 1 80 ? -3.290 -0.514 5.127 1.00 89.44 80 LEU A O 1
ATOM 602 N N . LEU A 1 81 ? -1.170 -1.232 4.903 1.00 87.62 81 LEU A N 1
ATOM 603 C CA . LEU A 1 81 ? -1.508 -2.646 4.709 1.00 87.62 81 LEU A CA 1
ATOM 604 C C . LEU A 1 81 ? -2.234 -3.206 5.929 1.00 87.62 81 LEU A C 1
ATOM 606 O O . LEU A 1 81 ? -3.303 -3.799 5.788 1.00 87.62 81 LEU A O 1
ATOM 610 N N . TYR A 1 82 ? -1.705 -2.955 7.128 1.00 88.38 82 TYR A N 1
ATOM 611 C CA . TYR A 1 82 ? -2.345 -3.392 8.366 1.00 88.38 82 TYR A CA 1
ATOM 612 C C . TYR A 1 82 ? -3.741 -2.776 8.539 1.00 88.38 82 TYR A C 1
ATOM 614 O O . TYR A 1 82 ? -4.699 -3.461 8.909 1.00 88.38 82 TYR A O 1
ATOM 622 N N . TYR A 1 83 ? -3.887 -1.487 8.213 1.00 88.31 83 TYR A N 1
ATOM 623 C CA . TYR A 1 83 ? -5.179 -0.808 8.237 1.00 88.31 83 TYR A CA 1
ATOM 624 C C . TYR A 1 83 ? -6.173 -1.429 7.253 1.00 88.31 83 TYR A C 1
ATOM 626 O O . TYR A 1 83 ? -7.324 -1.658 7.621 1.00 88.31 83 TYR A O 1
ATOM 634 N N . MET A 1 84 ? -5.747 -1.728 6.025 1.00 86.44 84 MET A N 1
ATOM 635 C CA . MET A 1 84 ? -6.596 -2.366 5.017 1.00 86.44 84 MET A CA 1
ATOM 636 C C . MET A 1 84 ? -6.997 -3.787 5.429 1.00 86.44 84 MET A C 1
ATOM 638 O O . MET A 1 84 ? -8.163 -4.151 5.274 1.00 86.44 84 MET A O 1
ATOM 642 N N . GLY A 1 85 ? -6.083 -4.545 6.036 1.00 85.50 85 GLY A N 1
ATOM 643 C CA . GLY A 1 85 ? -6.375 -5.854 6.618 1.00 85.50 85 GLY A CA 1
ATOM 644 C C . GLY A 1 85 ? -7.398 -5.800 7.750 1.00 85.50 85 GLY A C 1
ATOM 645 O O . GLY A 1 85 ? -8.364 -6.563 7.767 1.00 85.50 85 GLY A O 1
ATOM 646 N N . SER A 1 86 ? -7.249 -4.829 8.652 1.00 85.44 86 SER A N 1
ATOM 647 C CA . SER A 1 86 ? -8.167 -4.623 9.781 1.00 85.44 86 SER A CA 1
ATOM 648 C C . SER A 1 86 ? -9.531 -4.060 9.353 1.00 85.44 86 SER A C 1
ATOM 650 O O . SER A 1 86 ? -10.508 -4.163 10.094 1.00 85.44 86 SER A O 1
ATOM 652 N N . ASN A 1 87 ? -9.615 -3.449 8.164 1.00 87.56 87 ASN A N 1
ATOM 653 C CA . ASN A 1 87 ? -10.807 -2.771 7.648 1.00 87.56 87 ASN A CA 1
ATOM 654 C C . ASN A 1 87 ? -11.188 -3.307 6.254 1.00 87.56 87 ASN A C 1
ATOM 656 O O . ASN A 1 87 ? -11.076 -2.591 5.253 1.00 87.56 87 ASN A O 1
ATOM 660 N N . PRO A 1 88 ? -11.727 -4.536 6.160 1.00 84.88 88 PRO A N 1
ATOM 661 C CA . PRO A 1 88 ? -11.975 -5.196 4.877 1.00 84.88 88 PRO A CA 1
ATOM 662 C C . PRO A 1 88 ? -12.966 -4.447 3.975 1.00 84.88 88 PRO A C 1
ATOM 664 O O . PRO A 1 88 ? -12.822 -4.443 2.755 1.00 84.88 88 PRO A O 1
ATOM 667 N N . LYS A 1 89 ? -13.955 -3.753 4.557 1.00 86.00 89 LYS A N 1
ATOM 668 C CA . LYS A 1 89 ? -14.917 -2.936 3.794 1.00 86.00 89 LYS A CA 1
ATOM 669 C C . LYS A 1 89 ? -14.251 -1.742 3.109 1.00 86.00 89 LYS A C 1
ATOM 671 O O . LYS A 1 89 ? -14.584 -1.418 1.973 1.00 86.00 89 LYS A O 1
ATOM 676 N N . GLU A 1 90 ? -13.319 -1.084 3.796 1.00 85.88 90 GLU A N 1
ATOM 677 C CA . GLU A 1 90 ? -12.573 0.034 3.216 1.00 85.88 90 GLU A CA 1
ATOM 678 C C . GLU A 1 90 ? -11.539 -0.463 2.210 1.00 85.88 90 GLU A C 1
ATOM 680 O O . GLU A 1 90 ? -11.410 0.135 1.146 1.00 85.88 90 GLU A O 1
ATOM 685 N N . SER A 1 91 ? -10.891 -1.600 2.480 1.00 85.69 91 SER A N 1
ATOM 686 C CA . SER A 1 91 ? -10.001 -2.256 1.518 1.00 85.69 91 SER A CA 1
ATOM 687 C C . SER A 1 91 ? -10.718 -2.573 0.202 1.00 85.69 91 SER A C 1
ATOM 689 O O . SER A 1 91 ? -10.243 -2.204 -0.870 1.00 85.69 91 SER A O 1
ATOM 691 N N . GLN A 1 92 ? -11.919 -3.159 0.260 1.00 87.56 92 GLN A N 1
ATOM 692 C CA . GLN A 1 92 ? -12.741 -3.412 -0.930 1.00 87.56 92 GLN A CA 1
ATOM 693 C C . GLN A 1 92 ? -13.125 -2.125 -1.669 1.00 87.56 92 GLN A C 1
ATOM 695 O O . GLN A 1 92 ? -13.045 -2.079 -2.896 1.00 87.56 92 GLN A O 1
ATOM 700 N N . LYS A 1 93 ? -13.505 -1.070 -0.936 1.00 89.56 93 LYS A N 1
ATOM 701 C CA . LYS A 1 93 ? -13.826 0.237 -1.526 1.00 89.56 93 LYS A CA 1
ATOM 702 C C . LYS A 1 93 ? -12.624 0.805 -2.281 1.00 89.56 93 LYS A C 1
ATOM 704 O O . LYS A 1 93 ? -12.784 1.226 -3.421 1.00 89.56 93 LYS A O 1
ATOM 709 N N . ILE A 1 94 ? -11.440 0.789 -1.667 1.00 88.56 94 ILE A N 1
ATOM 710 C CA . ILE A 1 94 ? -10.199 1.274 -2.282 1.00 88.56 94 ILE A CA 1
ATOM 711 C C . ILE A 1 94 ? -9.864 0.425 -3.507 1.00 88.56 94 ILE A C 1
ATOM 713 O O . ILE A 1 94 ? -9.630 0.990 -4.566 1.00 88.56 94 ILE A O 1
ATOM 717 N N . ASN A 1 95 ? -9.933 -0.906 -3.405 1.00 87.25 95 ASN A N 1
ATOM 718 C CA . ASN A 1 95 ? -9.667 -1.827 -4.516 1.00 87.25 95 ASN A CA 1
ATOM 719 C C . ASN A 1 95 ? -10.554 -1.579 -5.754 1.00 87.25 95 ASN A C 1
ATOM 721 O O . ASN A 1 95 ? -10.119 -1.836 -6.878 1.00 87.25 95 ASN A O 1
ATOM 725 N N . ALA A 1 96 ? -11.776 -1.073 -5.555 1.00 89.69 96 ALA A N 1
ATOM 726 C CA . ALA A 1 96 ? -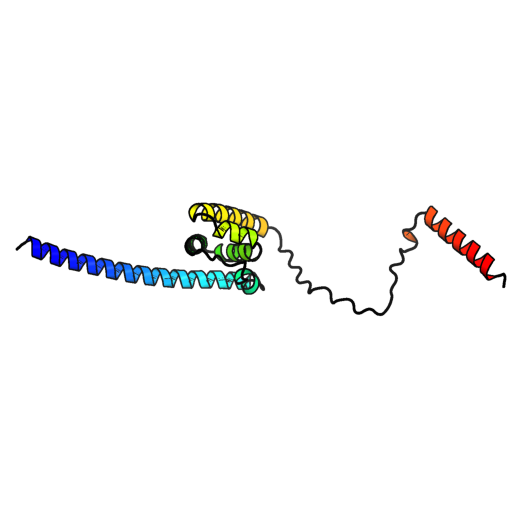12.722 -0.737 -6.620 1.00 89.69 96 ALA A CA 1
ATOM 727 C C . ALA A 1 96 ? -12.559 0.689 -7.191 1.00 89.69 96 ALA A C 1
ATOM 729 O O . ALA A 1 96 ? -13.249 1.049 -8.146 1.00 89.69 96 ALA A O 1
ATOM 730 N N . MET A 1 97 ? -11.689 1.523 -6.615 1.00 90.31 97 MET A N 1
ATOM 731 C CA . MET A 1 97 ? -11.449 2.894 -7.075 1.00 90.31 97 MET A CA 1
ATOM 732 C C . MET A 1 97 ? -10.465 2.956 -8.246 1.00 90.31 97 MET A C 1
ATOM 734 O O . MET A 1 97 ? -9.684 2.040 -8.494 1.00 90.31 97 MET A O 1
ATOM 738 N N . SER A 1 98 ? -10.460 4.095 -8.948 1.00 93.62 98 SER A N 1
ATOM 739 C CA . SER A 1 98 ? -9.380 4.413 -9.882 1.00 93.62 98 SER A CA 1
ATOM 740 C C . SER A 1 98 ? -8.065 4.662 -9.122 1.00 93.62 98 SER A C 1
ATOM 742 O O . SER A 1 98 ? -8.104 5.109 -7.971 1.00 93.62 98 SER A O 1
ATOM 744 N N . PRO A 1 99 ? -6.892 4.457 -9.748 1.00 89.94 99 PRO A N 1
ATOM 745 C CA . PRO A 1 99 ? -5.603 4.610 -9.067 1.00 89.94 99 PRO A CA 1
ATOM 746 C C . PRO A 1 99 ? -5.396 6.003 -8.454 1.00 89.94 99 PRO A C 1
ATOM 748 O O . PRO A 1 99 ? -4.895 6.129 -7.338 1.00 89.94 99 PRO A O 1
ATOM 751 N N . MET A 1 100 ? -5.845 7.060 -9.141 1.00 92.94 100 MET A N 1
ATOM 752 C CA . MET A 1 100 ? -5.759 8.427 -8.614 1.00 92.94 100 MET A CA 1
ATOM 753 C C . MET A 1 100 ? -6.674 8.650 -7.406 1.00 92.94 100 MET A C 1
ATOM 755 O O . MET A 1 100 ? -6.261 9.287 -6.441 1.00 92.94 100 MET A O 1
ATOM 759 N N . ALA A 1 101 ? -7.898 8.116 -7.429 1.00 93.06 101 ALA A N 1
ATOM 760 C CA . ALA A 1 101 ? -8.808 8.219 -6.290 1.00 93.06 101 ALA A CA 1
ATOM 761 C C . ALA A 1 101 ? -8.293 7.411 -5.087 1.00 93.06 101 ALA A C 1
ATOM 763 O O . ALA A 1 101 ? -8.322 7.902 -3.958 1.00 93.06 101 ALA A O 1
ATOM 764 N N . ALA A 1 102 ? -7.740 6.220 -5.335 1.00 91.75 102 ALA A N 1
ATOM 765 C CA . ALA A 1 102 ? -7.102 5.404 -4.310 1.00 91.75 102 ALA A CA 1
ATOM 766 C C . ALA A 1 102 ? -5.913 6.132 -3.660 1.00 91.75 102 ALA A C 1
ATOM 768 O O . ALA A 1 102 ? -5.786 6.104 -2.441 1.00 91.75 102 ALA A O 1
ATOM 769 N N . ALA A 1 103 ? -5.084 6.843 -4.433 1.00 91.12 103 ALA A N 1
ATOM 770 C CA . ALA A 1 103 ? -3.975 7.634 -3.892 1.00 91.12 103 ALA A CA 1
ATOM 771 C C . ALA A 1 103 ? -4.447 8.727 -2.915 1.00 91.12 103 ALA A C 1
ATOM 773 O O . ALA A 1 103 ? -3.846 8.914 -1.855 1.00 91.12 103 ALA A O 1
ATOM 774 N N . VAL A 1 104 ? -5.544 9.419 -3.244 1.00 92.81 104 VAL A N 1
ATOM 775 C CA . VAL A 1 104 ? -6.142 10.446 -2.374 1.00 92.81 104 VAL A CA 1
ATOM 776 C C . VAL A 1 104 ? -6.664 9.827 -1.075 1.00 92.81 104 VAL A C 1
ATOM 778 O O . VAL A 1 104 ? -6.361 10.326 0.010 1.00 92.81 104 VAL A O 1
ATOM 781 N N . GLU A 1 105 ? -7.403 8.721 -1.166 1.00 92.19 105 GLU A N 1
ATOM 782 C CA . GLU A 1 105 ? -7.953 8.025 0.006 1.00 92.19 105 GLU A CA 1
ATOM 783 C C . GLU A 1 105 ? -6.845 7.420 0.887 1.00 92.19 105 GLU A C 1
ATOM 785 O O . GLU A 1 105 ? -6.858 7.606 2.105 1.00 92.19 105 GLU A O 1
ATOM 790 N N . LEU A 1 106 ? -5.825 6.786 0.298 1.00 91.19 106 LEU A N 1
ATOM 791 C CA . LEU A 1 106 ? -4.652 6.285 1.027 1.00 91.19 106 LEU A CA 1
ATOM 792 C C . LEU A 1 106 ? -3.899 7.420 1.734 1.00 91.19 106 LEU A C 1
ATOM 794 O O . LEU A 1 106 ? -3.477 7.258 2.879 1.00 91.19 106 LEU A O 1
ATOM 798 N N . GLY A 1 107 ? -3.779 8.591 1.103 1.00 91.31 107 GLY A N 1
ATOM 799 C CA . GLY A 1 107 ? -3.213 9.788 1.727 1.00 91.31 107 GLY A CA 1
ATOM 800 C C . GLY A 1 107 ? -4.023 10.266 2.937 1.00 91.31 107 GLY A C 1
ATOM 801 O O . GLY A 1 107 ? -3.455 10.572 3.989 1.00 91.31 107 GLY A O 1
ATOM 802 N N . ALA A 1 108 ? -5.354 10.270 2.830 1.00 91.62 108 ALA A N 1
ATOM 803 C CA . ALA A 1 108 ? -6.24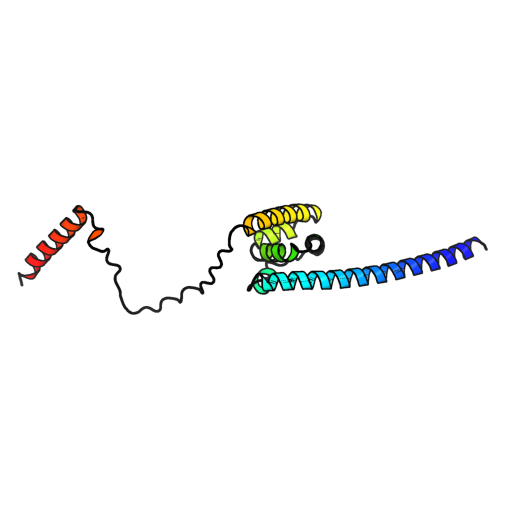0 10.619 3.937 1.00 91.62 108 ALA A CA 1
ATOM 804 C C . ALA A 1 108 ? -6.148 9.606 5.092 1.00 91.62 108 ALA A C 1
ATOM 806 O O . ALA A 1 108 ? -6.114 9.996 6.263 1.00 91.62 108 ALA A 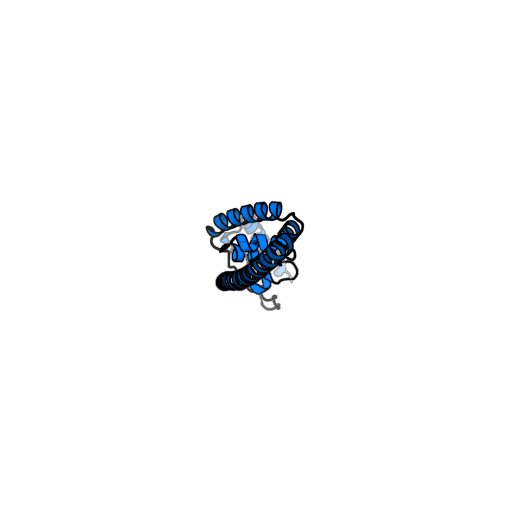O 1
ATOM 807 N N . ILE A 1 109 ? -6.063 8.309 4.784 1.00 90.88 109 ILE A N 1
ATOM 808 C CA . ILE A 1 109 ? -5.858 7.250 5.780 1.00 90.88 109 ILE A CA 1
ATOM 809 C C . ILE A 1 109 ? -4.496 7.417 6.453 1.00 90.88 109 ILE A C 1
ATOM 811 O O . ILE A 1 109 ? -4.431 7.415 7.680 1.00 90.88 109 ILE A O 1
ATOM 815 N N . LYS A 1 110 ? -3.424 7.659 5.691 1.00 90.50 110 LYS A N 1
ATOM 816 C CA . LYS A 1 110 ? -2.085 7.935 6.233 1.00 90.50 110 LYS A CA 1
ATOM 817 C C . LYS A 1 110 ? -2.115 9.098 7.226 1.00 90.50 110 LYS A C 1
ATOM 819 O O . LYS A 1 110 ? -1.597 8.968 8.333 1.00 90.50 110 LYS A O 1
ATOM 824 N N . ALA A 1 111 ? -2.780 10.202 6.882 1.00 91.12 111 ALA A N 1
ATOM 825 C CA . ALA A 1 111 ? -2.938 11.337 7.789 1.00 91.12 111 ALA A CA 1
ATOM 826 C C . ALA A 1 111 ? -3.693 10.954 9.078 1.00 91.12 111 ALA A C 1
ATOM 828 O O . ALA A 1 111 ? -3.279 11.334 10.174 1.00 91.12 111 ALA A O 1
ATOM 829 N N . LYS A 1 112 ? -4.763 10.153 8.974 1.00 89.06 112 LYS A N 1
ATOM 830 C CA . LYS A 1 112 ? -5.504 9.628 10.138 1.00 89.06 112 LYS A CA 1
ATOM 831 C C . LYS A 1 112 ? -4.664 8.677 10.998 1.00 89.06 112 LYS A C 1
ATOM 833 O O . LYS A 1 112 ? -4.799 8.680 12.218 1.00 89.06 112 LYS A O 1
ATOM 838 N N . LEU A 1 113 ? -3.809 7.857 10.394 1.00 85.88 113 LEU A N 1
ATOM 839 C CA . LEU A 1 113 ? -2.920 6.948 11.121 1.00 85.88 113 LEU A CA 1
ATOM 840 C C . LEU A 1 113 ? -1.841 7.724 11.881 1.00 85.88 113 LEU A C 1
ATOM 842 O O . LEU A 1 113 ? -1.590 7.436 13.048 1.00 85.88 113 LEU A O 1
ATOM 846 N N . MET A 1 114 ? -1.286 8.776 11.278 1.00 84.19 114 MET A N 1
ATOM 847 C CA . MET A 1 114 ? -0.326 9.668 11.938 1.00 84.19 114 MET A CA 1
ATOM 848 C C . MET A 1 114 ? -0.927 10.411 13.140 1.00 84.19 114 MET A C 1
ATOM 850 O O . MET A 1 114 ? -0.224 10.675 14.117 1.00 84.19 114 MET A O 1
ATOM 854 N N . THR A 1 115 ? -2.222 10.742 13.106 1.00 82.06 115 THR A N 1
ATOM 855 C CA . THR A 1 115 ? -2.903 11.355 14.257 1.00 82.06 115 THR A CA 1
ATOM 856 C C . THR A 1 115 ? -3.273 10.327 15.324 1.00 82.06 115 THR A C 1
ATOM 858 O O . THR A 1 115 ? -3.058 10.596 16.504 1.00 82.06 115 THR A O 1
ATOM 861 N N . LYS A 1 116 ? -3.752 9.135 14.935 1.00 68.31 116 LYS A N 1
ATOM 862 C CA . LYS A 1 116 ? -4.096 8.040 15.862 1.00 68.31 116 LYS A CA 1
ATOM 863 C C . LYS A 1 116 ? -2.887 7.399 16.537 1.00 68.31 116 LYS A C 1
ATOM 865 O O . LYS A 1 116 ? -3.006 7.001 17.686 1.00 68.31 116 LYS A O 1
ATOM 870 N N . SER A 1 117 ? -1.726 7.343 15.885 1.00 57.44 117 SER A N 1
ATOM 871 C CA . SER A 1 117 ? -0.491 6.809 16.483 1.00 57.44 117 SER A CA 1
ATOM 872 C C . SER A 1 117 ? -0.014 7.608 17.708 1.00 57.44 117 SER A C 1
ATOM 874 O O . SER A 1 117 ? 0.855 7.137 18.435 1.00 57.44 117 SER A O 1
ATOM 876 N N . LYS A 1 118 ? -0.574 8.802 17.958 1.00 52.84 118 LYS A N 1
ATOM 877 C CA . LYS A 1 118 ? -0.358 9.578 19.193 1.00 52.84 118 LYS A CA 1
ATOM 878 C C . LYS A 1 118 ? -1.193 9.077 20.375 1.00 52.84 118 LYS A C 1
ATOM 880 O O . LYS A 1 118 ? -1.009 9.545 21.493 1.00 52.84 118 LYS A O 1
ATOM 885 N N . THR A 1 119 ? -2.128 8.162 20.140 1.00 43.69 119 THR A N 1
ATOM 886 C CA . THR A 1 119 ? -2.932 7.506 21.168 1.00 43.69 119 THR A CA 1
ATOM 887 C C . THR A 1 119 ? -2.373 6.096 21.359 1.00 43.69 119 THR A C 1
ATOM 889 O O . THR A 1 119 ? -2.203 5.390 20.363 1.00 43.69 119 THR A O 1
ATOM 892 N N . PRO A 1 120 ? -2.034 5.676 22.592 1.00 43.72 120 PRO A N 1
ATOM 893 C CA . PRO A 1 120 ? -1.439 4.365 22.817 1.00 43.72 120 PRO A CA 1
ATOM 894 C C . PRO A 1 120 ? -2.356 3.273 22.247 1.00 43.72 120 PRO A C 1
ATOM 896 O O . PRO A 1 120 ? -3.577 3.356 22.432 1.00 43.72 120 PRO A O 1
ATOM 899 N N . PRO A 1 121 ? -1.808 2.269 21.538 1.00 53.38 121 PRO A N 1
ATOM 900 C CA . PRO A 1 121 ? -2.614 1.172 21.038 1.00 53.38 121 PRO A CA 1
ATOM 901 C C . PRO A 1 121 ? -3.269 0.483 22.235 1.00 53.38 121 PRO A C 1
ATOM 903 O O . PRO A 1 121 ? -2.589 0.091 23.184 1.00 53.38 121 PRO A O 1
ATOM 906 N N . ASN A 1 122 ? -4.595 0.340 22.196 1.00 50.22 122 ASN A N 1
ATOM 907 C CA . ASN A 1 122 ? -5.324 -0.539 23.105 1.00 50.22 122 ASN A CA 1
ATOM 908 C C . ASN A 1 122 ? -4.916 -1.983 22.785 1.00 50.22 122 ASN A C 1
ATOM 910 O O . ASN A 1 122 ? -5.617 -2.706 22.083 1.00 50.22 122 ASN A O 1
ATOM 914 N N . LYS A 1 123 ? -3.744 -2.396 23.268 1.00 48.50 123 LYS A N 1
ATOM 915 C CA . LYS A 1 123 ? -3.284 -3.779 23.216 1.00 48.50 123 LYS A CA 1
ATOM 916 C C . LYS A 1 123 ? -4.004 -4.535 24.329 1.00 48.50 123 LYS A C 1
ATOM 918 O O . LYS A 1 123 ? -3.426 -4.830 25.368 1.00 48.50 123 LYS A O 1
ATOM 923 N N . THR A 1 124 ? -5.288 -4.832 24.146 1.00 45.69 124 THR A N 1
ATOM 924 C CA . THR A 1 124 ? -5.921 -5.895 24.932 1.00 45.69 124 THR A CA 1
ATOM 925 C C . THR A 1 124 ? -5.683 -7.211 24.210 1.00 45.69 124 THR A C 1
ATOM 927 O O . THR A 1 124 ? -6.559 -7.719 23.520 1.00 45.69 124 THR A O 1
ATOM 930 N N . ASN A 1 125 ? -4.487 -7.769 24.412 1.00 51.50 125 ASN A N 1
ATOM 931 C CA . ASN A 1 125 ? -4.221 -9.203 24.278 1.00 51.50 125 ASN A CA 1
ATOM 932 C C . ASN A 1 125 ? -4.907 -9.944 25.440 1.00 51.50 125 ASN A C 1
ATOM 934 O O . ASN A 1 125 ? -4.256 -10.567 26.275 1.00 51.50 125 ASN A O 1
ATOM 938 N N . ALA A 1 126 ? -6.229 -9.813 25.546 1.00 43.28 126 ALA A N 1
ATOM 939 C CA . ALA A 1 126 ? -7.010 -10.679 26.406 1.00 43.28 126 ALA A CA 1
ATOM 940 C C . ALA A 1 126 ? -7.399 -11.893 25.551 1.00 43.28 126 ALA A C 1
ATOM 942 O O . ALA A 1 126 ? -8.192 -11.723 24.622 1.00 43.28 126 ALA A O 1
ATOM 943 N N . PRO A 1 127 ? -6.841 -13.093 25.796 1.00 51.53 127 PRO A N 1
ATOM 944 C CA . PRO A 1 127 ? -7.405 -14.304 25.215 1.00 51.53 127 PRO A CA 1
ATOM 945 C C . PRO A 1 127 ? -8.894 -14.381 25.577 1.00 51.53 127 PRO A C 1
ATOM 947 O O . PRO A 1 127 ? -9.282 -13.960 26.673 1.00 51.53 127 PRO A O 1
ATOM 950 N N . ASP A 1 128 ? -9.711 -14.879 24.642 1.00 52.38 128 ASP A N 1
ATOM 951 C CA . ASP A 1 128 ? -11.158 -15.057 24.807 1.00 52.38 128 ASP A CA 1
ATOM 952 C C . ASP A 1 128 ? -11.445 -15.616 26.213 1.00 52.38 128 ASP A C 1
ATOM 954 O O . ASP A 1 128 ? -10.789 -16.589 26.615 1.00 52.38 128 ASP A O 1
ATOM 958 N N . PRO A 1 129 ? -12.317 -14.982 27.022 1.00 59.06 129 PRO A N 1
ATOM 959 C CA . PRO A 1 129 ? -12.549 -15.424 28.386 1.00 59.06 129 PRO A CA 1
ATOM 960 C C . PRO A 1 129 ? -12.974 -16.888 28.347 1.00 59.06 129 PRO A C 1
ATOM 962 O O . PRO A 1 129 ? -14.054 -17.201 27.849 1.00 59.06 129 PRO A O 1
ATOM 965 N N . LEU A 1 130 ? -12.110 -17.769 28.875 1.00 45.97 130 LEU A N 1
ATOM 966 C CA . LEU A 1 130 ? -12.340 -19.208 28.968 1.00 45.97 130 LEU A CA 1
ATOM 967 C C . LEU A 1 130 ? -13.805 -19.447 29.327 1.00 45.97 130 LEU A C 1
ATOM 969 O O . LEU A 1 130 ? -14.269 -19.031 30.394 1.00 45.97 130 LEU A O 1
ATOM 973 N N . LYS A 1 131 ? -14.532 -20.071 28.394 1.00 49.44 131 LYS A N 1
ATOM 974 C CA . LYS A 1 131 ? -15.926 -20.485 28.545 1.00 49.44 131 LYS A CA 1
ATOM 975 C C . LYS A 1 131 ? -16.094 -21.048 29.953 1.00 49.44 131 LYS A C 1
ATOM 977 O O . LYS A 1 131 ? -15.510 -22.082 30.266 1.00 49.44 131 LYS A O 1
ATOM 982 N N . ARG A 1 132 ? -16.840 -20.338 30.810 1.00 48.47 132 ARG A N 1
ATOM 983 C CA . ARG A 1 132 ? -17.125 -20.769 32.185 1.00 48.47 132 ARG A CA 1
ATOM 984 C C . ARG A 1 132 ? -17.671 -22.197 32.136 1.00 48.47 132 ARG A C 1
ATOM 986 O O . ARG A 1 132 ? -18.834 -22.400 31.795 1.00 48.47 132 ARG A O 1
ATOM 993 N N . VAL A 1 133 ? -16.841 -23.176 32.483 1.00 42.47 133 VAL A N 1
ATOM 994 C CA . VAL A 1 133 ? -17.319 -24.477 32.942 1.00 42.47 133 VAL A CA 1
ATOM 995 C C . VAL A 1 133 ? -17.875 -24.222 34.334 1.00 42.47 133 VAL A C 1
ATOM 997 O O . VAL A 1 133 ? -17.182 -23.719 35.216 1.00 42.47 133 VAL A O 1
ATOM 1000 N N . GLY A 1 134 ? -19.179 -24.438 34.473 1.00 40.44 134 GLY A N 1
ATOM 1001 C CA . GLY A 1 134 ? -19.904 -24.193 35.707 1.00 40.44 134 GLY A CA 1
ATOM 1002 C C . GLY A 1 134 ? -19.346 -25.008 36.870 1.00 40.44 134 GLY A C 1
ATOM 1003 O O . GLY A 1 134 ? -19.019 -26.181 36.719 1.00 40.44 134 GLY A O 1
ATOM 1004 N N . GLY A 1 135 ? -19.310 -24.375 38.040 1.00 38.03 135 GLY A N 1
ATOM 1005 C CA . GLY A 1 135 ? -19.154 -25.065 39.314 1.00 38.03 135 GLY A CA 1
ATOM 1006 C C . GLY A 1 135 ? -18.515 -24.198 40.391 1.00 38.03 135 GLY A C 1
ATOM 1007 O O . GLY A 1 135 ? -17.299 -24.096 40.450 1.00 38.03 135 GLY A O 1
ATOM 1008 N N . GLY A 1 136 ? -19.336 -23.628 41.278 1.00 37.12 136 GLY A N 1
ATOM 1009 C CA . GLY A 1 136 ? -18.887 -23.168 42.600 1.00 37.12 136 GLY A CA 1
ATOM 1010 C C . GLY A 1 136 ? -19.135 -21.689 42.856 1.00 37.12 136 GLY A C 1
ATOM 1011 O O . GLY A 1 136 ? -18.479 -20.831 42.283 1.00 37.12 136 GLY A O 1
ATOM 1012 N N . GLY A 1 137 ? -20.122 -21.393 43.699 1.00 43.62 137 GLY A N 1
ATOM 1013 C CA . GLY A 1 137 ? -20.640 -20.052 43.931 1.00 43.62 137 GLY A CA 1
ATOM 1014 C C . GLY A 1 137 ? -19.691 -19.084 44.636 1.00 43.62 137 GLY A C 1
ATOM 1015 O O . GLY A 1 137 ? -18.929 -19.449 45.522 1.00 43.62 137 GLY A O 1
ATOM 1016 N N . ALA A 1 138 ? -19.860 -17.807 44.309 1.00 36.50 138 ALA A N 1
ATOM 1017 C CA . ALA A 1 138 ? -19.669 -16.708 45.243 1.00 36.50 138 ALA A CA 1
ATOM 1018 C C . ALA A 1 138 ? -20.593 -15.569 44.802 1.00 36.50 138 ALA A C 1
ATOM 1020 O O . ALA A 1 138 ? -20.370 -14.868 43.818 1.00 36.50 138 ALA A O 1
ATOM 1021 N N . SER A 1 139 ? -21.708 -15.463 45.510 1.00 39.03 139 SER A N 1
ATOM 1022 C CA . SER A 1 139 ? -22.691 -14.396 45.425 1.00 39.03 139 SER A CA 1
ATOM 1023 C C . SER A 1 139 ? -22.032 -13.021 45.563 1.00 39.03 139 SER A C 1
ATOM 1025 O O . SER A 1 139 ? -21.555 -12.682 46.645 1.00 39.03 139 SER A O 1
ATOM 1027 N N . ASN A 1 140 ? -22.101 -12.190 44.520 1.00 39.06 140 ASN A N 1
ATOM 1028 C CA . ASN A 1 140 ? -21.953 -10.738 44.657 1.00 39.06 140 ASN A CA 1
ATOM 1029 C C . ASN A 1 140 ? -23.207 -10.184 45.354 1.00 39.06 140 ASN A C 1
ATOM 1031 O O . ASN A 1 140 ? -24.079 -9.559 44.751 1.00 39.06 140 ASN A O 1
ATOM 1035 N N . ALA A 1 141 ? -23.325 -10.477 46.648 1.00 44.00 141 ALA A N 1
ATOM 1036 C CA . ALA A 1 141 ? -24.235 -9.780 47.531 1.00 44.00 141 ALA A CA 1
ATOM 1037 C C . ALA A 1 141 ? -23.758 -8.326 47.617 1.00 44.00 141 ALA A C 1
ATOM 1039 O O . ALA A 1 141 ? -22.628 -8.061 48.023 1.00 44.00 141 ALA A O 1
ATOM 1040 N N . LYS A 1 142 ? -24.614 -7.377 47.224 1.00 42.69 142 LYS A N 1
ATOM 1041 C CA . LYS A 1 142 ? -24.402 -5.959 47.527 1.00 42.69 142 LYS A CA 1
ATOM 1042 C C . LYS A 1 142 ? -24.154 -5.836 49.033 1.00 42.69 142 LYS A C 1
ATOM 1044 O O . LYS A 1 142 ? -25.014 -6.212 49.832 1.00 42.69 142 LYS A O 1
ATOM 1049 N N . THR A 1 143 ? -22.982 -5.336 49.411 1.00 45.53 143 THR A N 1
ATOM 1050 C CA . THR A 1 143 ? -22.635 -5.032 50.799 1.00 45.53 143 THR A CA 1
ATOM 1051 C C . THR A 1 143 ? -23.707 -4.115 51.389 1.00 45.53 143 THR A C 1
ATOM 1053 O O . THR A 1 143 ? -24.185 -3.203 50.711 1.00 45.53 143 THR A O 1
ATOM 1056 N N . ILE A 1 144 ? -24.101 -4.374 52.640 1.00 49.38 144 ILE A N 1
ATOM 1057 C CA . ILE A 1 144 ? -25.215 -3.713 53.350 1.00 49.38 144 ILE A CA 1
ATOM 1058 C C . ILE A 1 144 ? -25.114 -2.176 53.327 1.00 49.38 144 ILE A C 1
ATOM 1060 O O . ILE A 1 144 ? -26.135 -1.495 53.374 1.00 49.38 144 ILE A O 1
ATOM 1064 N N . ASP A 1 145 ? -23.903 -1.653 53.158 1.00 53.09 145 ASP A N 1
ATOM 1065 C CA . ASP A 1 145 ? -23.575 -0.232 53.057 1.00 53.09 145 ASP A CA 1
ATOM 1066 C C . ASP A 1 145 ? -24.212 0.493 51.848 1.00 53.09 145 ASP A C 1
ATOM 1068 O O . ASP A 1 145 ? -24.443 1.695 51.893 1.00 53.09 145 ASP A O 1
ATOM 1072 N N . LYS A 1 146 ? -24.575 -0.235 50.777 1.00 52.31 146 LYS A N 1
ATOM 1073 C CA . LYS A 1 146 ? -25.168 0.344 49.552 1.00 52.31 146 LYS A CA 1
ATOM 1074 C C . LYS A 1 146 ? -26.696 0.228 49.453 1.00 52.31 146 LYS A C 1
ATOM 1076 O O . LYS A 1 146 ? -27.251 0.565 48.408 1.00 52.31 146 LYS A O 1
ATOM 1081 N N . MET A 1 147 ? -27.385 -0.283 50.477 1.00 56.00 147 MET A N 1
ATOM 1082 C CA . MET A 1 147 ? -28.850 -0.426 50.448 1.00 56.00 147 MET A CA 1
ATOM 1083 C C . MET A 1 147 ? -29.550 0.834 50.968 1.00 56.00 147 MET A C 1
ATOM 1085 O O . MET A 1 147 ? -29.259 1.316 52.064 1.00 56.00 147 MET A O 1
ATOM 1089 N N . SER A 1 148 ? -30.530 1.337 50.210 1.00 57.88 148 SER A N 1
ATOM 1090 C CA . SER A 1 148 ? -31.384 2.446 50.652 1.00 57.88 148 SER A CA 1
ATOM 1091 C C . SER A 1 148 ? -32.166 2.057 51.915 1.00 57.88 148 SER A C 1
ATOM 1093 O O . SER A 1 148 ? -32.498 0.883 52.111 1.00 57.88 148 SER A O 1
ATOM 1095 N N . GLN A 1 149 ? -32.505 3.024 52.784 1.00 48.03 149 GLN A N 1
ATOM 1096 C CA . GLN A 1 149 ? -33.271 2.751 54.016 1.00 48.03 149 GLN A CA 1
ATOM 1097 C C . GLN A 1 149 ? -34.553 1.950 53.737 1.00 48.03 149 GLN A C 1
ATOM 1099 O O . GLN A 1 149 ? -34.896 1.050 54.501 1.00 48.03 149 GLN A O 1
ATOM 1104 N N . LYS A 1 150 ? -35.205 2.223 52.601 1.00 58.50 150 LYS A N 1
ATOM 1105 C CA . LYS A 1 150 ? -36.425 1.540 52.159 1.00 58.50 150 LYS A CA 1
ATOM 1106 C C . LYS A 1 150 ? -36.204 0.048 51.882 1.00 58.50 150 LYS A C 1
ATOM 1108 O O . LYS A 1 150 ? -37.008 -0.777 52.303 1.00 58.50 150 LYS A O 1
ATOM 1113 N N . GLU A 1 151 ? -35.101 -0.314 51.230 1.00 63.06 151 GLU A N 1
ATOM 1114 C CA . GLU A 1 151 ? -34.755 -1.719 50.950 1.00 63.06 151 GLU A CA 1
ATOM 1115 C C . GLU A 1 151 ? -34.363 -2.468 52.229 1.00 63.06 151 GLU A C 1
ATOM 1117 O O . GLU A 1 151 ? -34.685 -3.644 52.403 1.00 63.06 151 GLU A O 1
ATOM 1122 N N . ARG A 1 152 ? -33.714 -1.769 53.164 1.00 60.69 152 ARG A N 1
ATOM 1123 C CA . ARG A 1 152 ? -33.303 -2.327 54.454 1.00 60.69 152 ARG A CA 1
ATOM 1124 C C . ARG A 1 152 ? -34.501 -2.614 55.365 1.00 60.69 152 ARG A C 1
ATOM 1126 O O . ARG A 1 152 ? -34.529 -3.667 55.997 1.00 60.69 152 ARG A O 1
ATOM 1133 N N . MET A 1 153 ? -35.506 -1.734 55.377 1.00 56.59 153 MET A N 1
ATOM 1134 C CA . MET A 1 153 ? -36.771 -1.972 56.087 1.00 56.59 153 MET A CA 1
ATOM 1135 C C . MET A 1 153 ? -37.570 -3.123 55.470 1.00 56.59 153 MET A C 1
ATOM 1137 O O . MET A 1 153 ? -38.024 -3.994 56.205 1.00 56.59 153 MET A O 1
ATOM 1141 N N . ALA A 1 154 ? -37.661 -3.198 54.137 1.00 69.25 154 ALA A N 1
ATOM 1142 C CA . ALA A 1 154 ? -38.352 -4.298 53.458 1.00 69.25 154 ALA A CA 1
ATOM 1143 C C . ALA A 1 154 ? -37.714 -5.665 53.769 1.00 69.25 154 ALA A C 1
ATOM 1145 O O . ALA A 1 154 ? -38.414 -6.644 54.027 1.00 69.25 154 ALA A O 1
ATOM 1146 N N . LYS A 1 155 ? -36.376 -5.728 53.815 1.00 68.88 155 LYS A N 1
ATOM 1147 C CA . LYS A 1 155 ? -35.650 -6.946 54.199 1.00 68.88 155 LYS A CA 1
ATOM 1148 C C . LYS A 1 155 ? -35.859 -7.312 55.672 1.00 68.88 155 LYS A C 1
ATOM 1150 O O . LYS A 1 155 ? -36.018 -8.489 55.985 1.00 68.88 155 LYS A O 1
ATOM 1155 N N . TRP A 1 156 ? -35.872 -6.322 56.565 1.00 66.56 156 TRP A N 1
ATOM 1156 C CA . TRP A 1 156 ? -36.139 -6.531 57.991 1.00 66.56 156 TRP A CA 1
ATOM 1157 C C . TRP A 1 156 ? -37.557 -7.056 58.239 1.00 66.56 156 TRP A C 1
ATOM 1159 O O . TRP A 1 156 ? -37.750 -7.972 59.035 1.00 66.56 156 TRP A O 1
ATOM 1169 N N . GLU A 1 157 ? -38.544 -6.529 57.520 1.00 63.91 157 GLU A N 1
ATOM 1170 C CA . GLU A 1 157 ? -39.937 -6.939 57.665 1.00 63.91 157 GLU A CA 1
ATOM 1171 C C . GLU A 1 157 ? -40.192 -8.341 57.092 1.00 63.91 157 GLU A C 1
ATOM 1173 O O . GLU A 1 157 ? -40.873 -9.149 57.727 1.00 63.91 157 GLU A O 1
ATOM 1178 N N . ALA A 1 158 ? -39.554 -8.681 55.966 1.00 68.44 158 ALA A N 1
ATOM 1179 C CA . ALA A 1 158 ? -39.577 -10.035 55.413 1.00 68.44 158 ALA A CA 1
ATOM 1180 C C . ALA A 1 158 ? -38.962 -11.070 56.376 1.00 68.44 158 ALA A C 1
ATOM 1182 O O . ALA A 1 158 ? -39.529 -12.147 56.567 1.00 68.44 158 ALA A O 1
ATOM 1183 N N . ASP A 1 159 ? -37.845 -10.738 57.034 1.00 67.88 159 ASP A N 1
ATOM 1184 C CA . ASP A 1 159 ? -37.223 -11.610 58.041 1.00 67.88 159 ASP A CA 1
ATOM 1185 C C . ASP A 1 159 ? -38.088 -11.734 59.309 1.00 67.88 159 ASP A C 1
ATOM 1187 O O . ASP A 1 159 ? -38.245 -12.830 59.851 1.00 67.88 159 ASP A O 1
ATOM 1191 N N . ARG A 1 160 ? -38.728 -10.636 59.748 1.00 70.12 160 ARG A N 1
ATOM 1192 C CA . ARG A 1 160 ? -39.671 -10.632 60.881 1.00 70.12 160 ARG A CA 1
ATOM 1193 C C . ARG A 1 160 ? -40.850 -11.574 60.632 1.00 70.12 160 ARG A C 1
ATOM 1195 O O . ARG A 1 160 ? -41.189 -12.367 61.509 1.00 70.12 160 ARG A O 1
ATOM 1202 N N . ILE A 1 161 ? -41.454 -11.506 59.445 1.00 67.00 161 ILE A N 1
ATOM 1203 C CA . ILE A 1 161 ? -42.568 -12.382 59.055 1.00 67.00 161 ILE A CA 1
ATOM 1204 C C . ILE A 1 161 ? -42.093 -13.835 58.984 1.00 67.00 161 ILE A C 1
ATOM 1206 O O . ILE A 1 161 ? -42.735 -14.704 59.568 1.00 67.00 161 ILE A O 1
ATOM 1210 N N . ALA A 1 162 ? -40.934 -14.091 58.367 1.00 65.12 162 ALA A N 1
ATOM 1211 C CA . ALA A 1 162 ? -40.379 -15.435 58.246 1.00 65.12 162 ALA A CA 1
ATOM 1212 C C . ALA A 1 162 ? -40.127 -16.102 59.611 1.00 65.12 162 ALA A C 1
ATOM 1214 O O . ALA A 1 162 ? -40.423 -17.288 59.773 1.00 65.12 162 ALA A O 1
ATOM 1215 N N . ARG A 1 163 ? -39.633 -15.354 60.612 1.00 61.53 163 ARG A N 1
ATOM 1216 C CA . ARG A 1 163 ? -39.448 -15.860 61.987 1.00 61.53 163 ARG A CA 1
ATOM 1217 C C . ARG A 1 163 ? -40.770 -16.209 62.665 1.00 61.53 163 ARG A C 1
ATOM 1219 O O . ARG A 1 163 ? -40.856 -17.246 63.312 1.00 61.53 163 ARG A O 1
ATOM 1226 N N . LEU A 1 164 ? -41.798 -15.382 62.483 1.00 64.94 164 LEU A N 1
ATOM 1227 C CA . LEU A 1 164 ? -43.126 -15.622 63.055 1.00 64.94 164 LEU A CA 1
ATOM 1228 C C . LEU A 1 164 ? -43.819 -16.838 62.424 1.00 64.94 164 LEU A C 1
ATOM 1230 O O . LEU A 1 164 ? -44.516 -17.573 63.118 1.00 64.94 164 LEU A O 1
ATOM 1234 N N . THR A 1 165 ? -43.600 -17.092 61.132 1.00 64.12 165 THR A N 1
ATOM 1235 C CA . THR A 1 165 ? -44.173 -18.251 60.427 1.00 64.12 165 THR A CA 1
ATOM 1236 C C . THR A 1 165 ? -43.403 -19.554 60.639 1.00 64.12 165 THR A C 1
ATOM 1238 O O . THR A 1 165 ? -43.975 -20.623 60.468 1.00 64.12 165 THR A O 1
ATOM 1241 N N . ARG A 1 166 ? -42.122 -19.494 61.024 1.00 58.19 166 ARG A N 1
ATOM 1242 C CA . ARG A 1 166 ? -41.278 -20.685 61.241 1.00 58.19 166 ARG A CA 1
ATOM 1243 C C . ARG A 1 166 ? -41.359 -21.239 62.676 1.00 58.19 166 ARG A C 1
ATOM 1245 O O . ARG A 1 166 ? -40.845 -22.318 62.927 1.00 58.19 166 ARG A O 1
ATOM 1252 N N . GLY A 1 167 ? -42.013 -20.524 63.597 1.00 55.31 167 GLY A N 1
ATOM 1253 C CA . GLY A 1 167 ? -42.286 -20.962 64.976 1.00 55.31 167 GLY A CA 1
ATOM 1254 C C . GLY A 1 167 ? -43.696 -21.524 65.206 1.00 55.31 167 GLY A C 1
ATOM 1255 O O . GLY A 1 167 ? -44.120 -21.634 66.352 1.00 55.31 167 GLY A O 1
ATOM 1256 N N . ARG A 1 168 ? -44.447 -21.826 64.138 1.00 54.78 168 ARG A N 1
ATOM 1257 C CA . ARG A 1 168 ? -45.778 -22.446 64.205 1.00 54.78 168 ARG A CA 1
ATOM 1258 C C . ARG A 1 168 ? -45.830 -23.686 63.308 1.00 54.78 168 ARG A C 1
ATOM 1260 O O . ARG A 1 168 ? -46.532 -23.675 62.303 1.00 54.78 168 ARG A O 1
ATOM 1267 N N . VAL A 1 169 ? -45.056 -24.708 63.671 1.00 45.34 169 VAL A N 1
ATOM 1268 C CA . VAL A 1 169 ? -45.274 -26.134 63.358 1.00 45.34 169 VAL A CA 1
ATOM 1269 C C . VAL A 1 169 ? -44.769 -26.930 64.550 1.00 45.34 169 VAL A C 1
ATOM 1271 O O . VAL A 1 169 ? -43.642 -26.616 64.995 1.00 45.34 169 VAL A O 1
#

Sequence (169 aa):
TEEYVKAEVAAGIKKGIEGIQIENSRKTQSDQAAASEVVLDKAREKYDDFDAVVFASTGVVTNPEILKVLQTTGDAMGDLLYYMGSNPKESQKINAMSPMAAAVELGAIKAKLMTKSKTPPNKTNAPDPLKRVGGGGASNAKTIDKMSQKERMAKWEADRIARLTRGRV